Protein AF-A0A921NKR2-F1 (afdb_monomer)

Structure (mmCIF, N/CA/C/O backbone):
data_AF-A0A921NKR2-F1
#
_entry.id   AF-A0A921NKR2-F1
#
loop_
_atom_site.group_PDB
_atom_site.id
_atom_site.type_symbol
_atom_site.label_atom_id
_atom_site.label_alt_id
_atom_site.label_comp_id
_atom_site.label_asym_id
_atom_site.label_entity_id
_atom_site.label_seq_id
_ato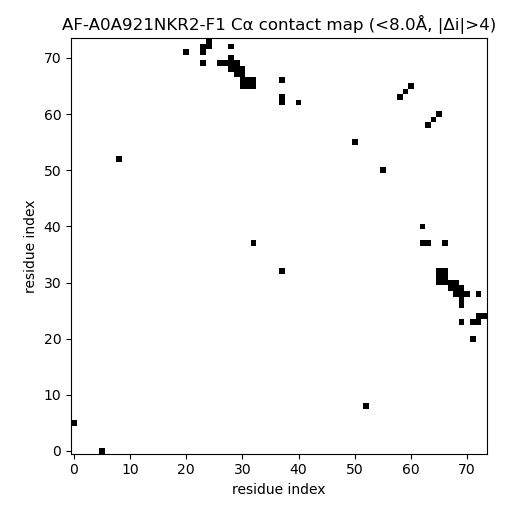m_site.pdbx_PDB_ins_code
_atom_site.Cartn_x
_atom_site.Cart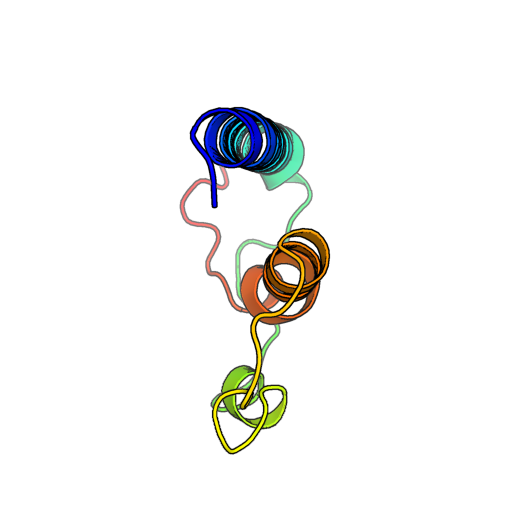n_y
_atom_site.Cartn_z
_atom_site.occupancy
_atom_site.B_iso_or_equiv
_atom_site.auth_seq_id
_atom_site.auth_comp_id
_atom_site.auth_asym_id
_atom_site.auth_atom_id
_atom_site.pdbx_PDB_model_num
ATOM 1 N N . MET A 1 1 ? -8.806 5.623 14.448 1.00 86.94 1 MET A N 1
ATOM 2 C CA . MET A 1 1 ? -7.396 6.035 14.493 1.00 86.94 1 MET A CA 1
ATOM 3 C C . MET A 1 1 ? -7.208 7.111 15.545 1.00 86.94 1 MET A C 1
ATOM 5 O O . MET A 1 1 ? -7.606 8.254 15.343 1.00 86.94 1 MET A O 1
ATOM 9 N N . THR A 1 2 ? -6.666 6.718 16.687 1.00 96.50 2 THR A N 1
ATOM 10 C CA . THR A 1 2 ? -6.171 7.596 17.751 1.00 96.50 2 THR A CA 1
ATOM 11 C C . THR A 1 2 ? -4.783 8.149 17.386 1.00 96.50 2 THR A C 1
ATOM 13 O O . THR A 1 2 ? -4.150 7.639 16.458 1.00 96.50 2 THR A O 1
ATOM 16 N N . PRO A 1 3 ? -4.266 9.177 18.085 1.00 98.06 3 PRO A N 1
ATOM 17 C CA . PRO A 1 3 ? -2.900 9.663 17.868 1.00 98.06 3 PRO A CA 1
ATOM 18 C C . PRO A 1 3 ? -1.825 8.582 18.064 1.00 98.06 3 PRO A C 1
ATOM 20 O O . PRO A 1 3 ? -0.830 8.561 17.340 1.00 98.06 3 PRO A O 1
ATOM 23 N N . GLU A 1 4 ? -2.025 7.669 19.012 1.00 98.00 4 GLU A N 1
ATOM 24 C CA . GLU A 1 4 ? -1.129 6.539 19.273 1.00 98.00 4 GLU A CA 1
ATOM 25 C C . GLU A 1 4 ? -1.138 5.535 18.116 1.00 98.00 4 GLU A C 1
ATOM 27 O O . GLU A 1 4 ? -0.067 5.161 17.637 1.00 98.00 4 GLU A O 1
ATOM 32 N N . GLU A 1 5 ? -2.323 5.168 17.618 1.00 96.06 5 GLU A N 1
ATOM 33 C CA . GLU A 1 5 ? -2.470 4.320 16.425 1.00 96.06 5 GLU A CA 1
ATOM 34 C C . GLU A 1 5 ? -1.833 4.989 15.201 1.00 96.06 5 GLU A C 1
ATOM 36 O O . GLU A 1 5 ? -1.082 4.358 14.461 1.00 96.06 5 GLU A O 1
ATOM 41 N N . PHE A 1 6 ? -2.053 6.295 15.021 1.00 96.62 6 PHE A N 1
ATOM 42 C CA . PHE A 1 6 ? -1.429 7.060 13.943 1.00 96.62 6 PHE A CA 1
ATOM 43 C C . PHE A 1 6 ? 0.099 7.026 14.034 1.00 96.62 6 PHE A C 1
ATOM 45 O O . PHE A 1 6 ? 0.771 6.807 13.029 1.00 96.62 6 PHE A O 1
ATOM 52 N N . ARG A 1 7 ? 0.661 7.211 15.234 1.00 98.12 7 ARG A N 1
ATOM 53 C CA . ARG A 1 7 ? 2.110 7.147 15.458 1.00 98.12 7 ARG A CA 1
ATOM 54 C C . ARG A 1 7 ? 2.659 5.763 15.106 1.00 98.12 7 ARG A C 1
ATOM 56 O O . ARG A 1 7 ? 3.664 5.677 14.408 1.00 98.12 7 ARG A O 1
ATOM 63 N N . GLN A 1 8 ? 1.990 4.701 15.550 1.00 97.00 8 GLN A N 1
ATOM 64 C CA . GLN A 1 8 ? 2.381 3.325 15.244 1.00 97.00 8 GLN A CA 1
ATOM 65 C C . GLN A 1 8 ? 2.360 3.050 13.732 1.00 97.00 8 GLN A C 1
ATOM 67 O O . GLN A 1 8 ? 3.358 2.596 13.175 1.00 97.00 8 GLN A O 1
ATOM 72 N N . HIS A 1 9 ? 1.255 3.365 13.055 1.00 96.12 9 HIS A N 1
ATOM 73 C CA . HIS A 1 9 ? 1.117 3.158 11.611 1.00 96.12 9 HIS A CA 1
ATOM 74 C C . HIS A 1 9 ? 2.065 4.048 10.796 1.00 96.12 9 HIS A C 1
ATOM 76 O O . HIS A 1 9 ? 2.601 3.619 9.775 1.00 96.12 9 HIS A O 1
ATOM 82 N N . GLY A 1 10 ? 2.319 5.271 11.265 1.00 96.69 10 GLY A N 1
ATOM 83 C CA . GLY A 1 10 ? 3.276 6.191 10.661 1.00 96.69 10 GLY A CA 1
ATOM 84 C C . GLY A 1 10 ? 4.7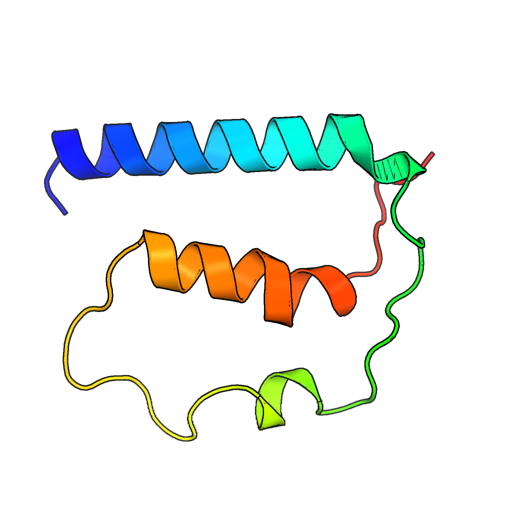03 5.649 10.688 1.00 96.69 10 GLY A C 1
ATOM 85 O O . GLY A 1 10 ? 5.379 5.697 9.664 1.00 96.69 10 GLY A O 1
ATOM 86 N N . TYR A 1 11 ? 5.147 5.081 11.814 1.00 97.38 11 TYR A N 1
ATOM 87 C CA . TYR A 1 11 ? 6.462 4.437 11.879 1.00 97.38 11 TYR A CA 1
ATOM 88 C C . TYR A 1 11 ? 6.552 3.214 10.966 1.00 97.38 11 TYR A C 1
ATOM 90 O O . TYR A 1 11 ? 7.509 3.114 10.208 1.00 97.38 11 TYR A O 1
ATOM 98 N N . ALA A 1 12 ? 5.520 2.366 10.930 1.00 93.88 12 ALA A N 1
ATOM 99 C CA . ALA A 1 12 ? 5.485 1.232 10.004 1.00 93.88 12 ALA A CA 1
ATOM 100 C C . ALA A 1 12 ? 5.574 1.669 8.526 1.00 93.88 12 ALA A C 1
ATOM 102 O O . ALA A 1 12 ? 6.243 1.024 7.722 1.00 93.88 12 ALA A O 1
ATOM 103 N N . MET A 1 13 ? 4.936 2.787 8.160 1.00 95.00 13 MET A N 1
ATOM 104 C CA . MET A 1 13 ? 5.053 3.361 6.815 1.00 95.00 13 MET A CA 1
ATOM 105 C C . MET A 1 13 ? 6.465 3.895 6.534 1.00 95.00 13 MET A C 1
ATOM 107 O O . MET A 1 13 ? 6.980 3.724 5.430 1.00 95.00 13 MET A O 1
ATOM 111 N N . ILE A 1 14 ? 7.097 4.548 7.513 1.00 97.19 14 ILE A N 1
ATOM 112 C CA . ILE A 1 14 ? 8.477 5.034 7.380 1.00 97.19 14 ILE A CA 1
ATOM 113 C C . ILE A 1 14 ? 9.432 3.861 7.145 1.00 97.19 14 ILE A C 1
ATOM 115 O O . ILE A 1 14 ? 10.237 3.936 6.214 1.00 97.19 14 ILE A O 1
ATOM 119 N N . ASP A 1 15 ? 9.307 2.791 7.932 1.00 95.50 15 ASP A N 1
ATOM 120 C CA . ASP A 1 15 ? 10.133 1.588 7.798 1.00 95.50 15 ASP A CA 1
ATO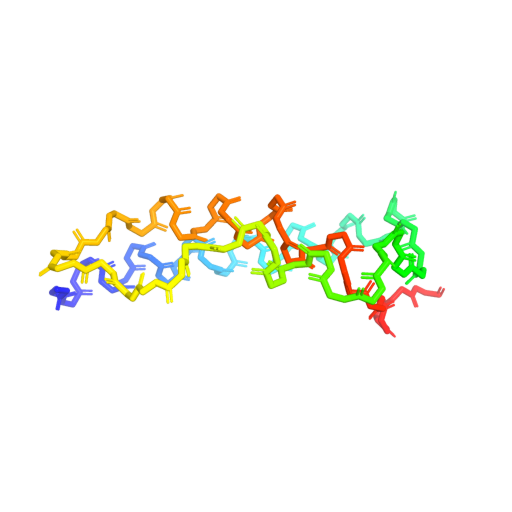M 121 C C . ASP A 1 15 ? 9.960 0.963 6.409 1.00 95.50 15 ASP A C 1
ATOM 123 O O . ASP A 1 15 ? 10.945 0.700 5.724 1.00 95.50 15 ASP A O 1
ATOM 127 N N . LEU A 1 16 ? 8.723 0.861 5.911 1.00 92.06 16 LEU A N 1
ATOM 128 C CA . LEU A 1 16 ? 8.467 0.356 4.562 1.00 92.06 16 LEU A CA 1
ATOM 129 C C 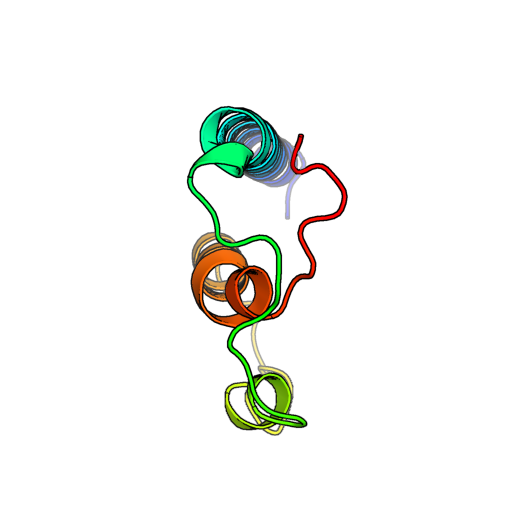. LEU A 1 16 ? 9.125 1.207 3.470 1.00 92.06 16 LEU A C 1
ATOM 131 O O . LEU A 1 16 ? 9.694 0.666 2.523 1.00 92.06 16 LEU A O 1
ATOM 135 N N . ILE A 1 17 ? 9.057 2.536 3.570 1.00 94.56 17 ILE A N 1
ATOM 136 C CA . ILE A 1 17 ? 9.690 3.428 2.586 1.00 94.56 17 ILE A CA 1
ATOM 137 C C . ILE A 1 17 ? 11.216 3.284 2.638 1.00 94.56 17 ILE A C 1
ATOM 139 O O . ILE A 1 17 ? 11.869 3.298 1.588 1.00 94.56 17 ILE A O 1
ATOM 143 N N . ALA A 1 18 ? 11.785 3.162 3.840 1.00 97.19 18 ALA A N 1
ATOM 144 C CA . ALA A 1 18 ? 13.214 2.952 4.031 1.00 97.19 18 ALA A CA 1
ATOM 145 C C . ALA A 1 18 ? 13.661 1.614 3.422 1.00 97.19 18 ALA A C 1
ATOM 147 O O . ALA A 1 18 ? 14.572 1.606 2.591 1.00 97.19 18 ALA A O 1
ATOM 148 N N . ASP A 1 19 ? 12.960 0.524 3.734 1.00 94.50 19 ASP A N 1
ATOM 149 C CA . ASP A 1 19 ? 13.229 -0.816 3.208 1.00 94.50 19 ASP A CA 1
ATOM 150 C C . ASP A 1 19 ? 13.051 -0.884 1.688 1.00 94.50 19 ASP A C 1
ATOM 152 O O . ASP A 1 19 ? 13.866 -1.490 0.986 1.00 94.50 19 ASP A O 1
ATOM 156 N N . TYR A 1 20 ? 12.017 -0.229 1.152 1.00 93.81 20 TYR A N 1
ATOM 157 C CA . TYR A 1 20 ? 11.800 -0.111 -0.288 1.00 93.81 20 TYR A CA 1
ATOM 158 C C . TYR A 1 20 ? 13.002 0.542 -0.973 1.00 93.81 20 TYR A C 1
ATOM 160 O O . TYR A 1 20 ? 13.512 -0.004 -1.947 1.00 93.81 20 TYR A O 1
ATOM 168 N N . ARG A 1 21 ? 13.486 1.679 -0.456 1.00 94.75 21 ARG A N 1
ATOM 169 C CA . ARG A 1 21 ? 14.643 2.388 -1.028 1.00 94.75 21 ARG A CA 1
ATOM 170 C C . ARG A 1 21 ? 15.942 1.613 -0.871 1.00 94.75 21 ARG A C 1
ATOM 172 O O . ARG A 1 21 ? 16.746 1.611 -1.794 1.00 94.75 21 ARG A O 1
ATOM 179 N N . GLN A 1 22 ? 16.141 0.959 0.270 1.00 95.81 22 GLN A N 1
ATOM 180 C CA . GLN A 1 22 ? 17.325 0.142 0.521 1.00 95.81 22 GLN A CA 1
ATOM 181 C C . GLN A 1 22 ? 17.417 -1.040 -0.452 1.00 95.81 22 GLN A C 1
ATOM 183 O O . GLN A 1 22 ? 18.510 -1.400 -0.877 1.00 95.81 22 GLN A O 1
ATOM 188 N N . ASN A 1 23 ? 16.278 -1.636 -0.811 1.00 93.88 23 ASN A N 1
ATOM 189 C CA . ASN A 1 23 ? 16.229 -2.847 -1.630 1.00 93.88 23 ASN A CA 1
ATOM 190 C C . ASN A 1 23 ? 15.745 -2.592 -3.068 1.00 93.88 23 ASN A C 1
ATOM 192 O O . ASN A 1 23 ? 15.460 -3.546 -3.791 1.00 93.88 23 ASN A O 1
ATOM 196 N N . ILE A 1 24 ? 15.641 -1.331 -3.503 1.00 94.62 24 ILE A N 1
ATOM 197 C CA . ILE A 1 24 ? 15.067 -0.981 -4.812 1.00 94.62 24 ILE A CA 1
ATOM 198 C C . ILE A 1 24 ? 15.850 -1.585 -5.982 1.00 94.62 24 ILE A C 1
ATOM 200 O O . ILE A 1 24 ? 15.243 -1.987 -6.966 1.00 94.62 24 ILE A O 1
ATOM 204 N N . GLU A 1 25 ? 17.170 -1.730 -5.843 1.00 94.62 25 GLU A N 1
ATOM 205 C CA . GLU A 1 25 ? 18.060 -2.324 -6.855 1.00 94.62 25 GLU A CA 1
ATOM 206 C C . GLU A 1 25 ? 17.776 -3.813 -7.108 1.00 94.62 25 GLU A C 1
ATOM 208 O O . GLU A 1 25 ? 18.171 -4.374 -8.126 1.00 94.62 25 GLU A O 1
ATOM 213 N N . GLN A 1 26 ? 17.105 -4.476 -6.163 1.00 93.50 26 GLN A N 1
ATOM 214 C CA . GLN A 1 26 ? 16.713 -5.882 -6.278 1.00 93.50 26 GLN A CA 1
ATOM 215 C C . GLN A 1 26 ? 15.352 -6.036 -6.971 1.00 93.50 26 GLN A C 1
ATOM 217 O O . GLN A 1 26 ? 14.952 -7.153 -7.305 1.00 93.50 26 GLN A O 1
ATOM 222 N N . ARG A 1 27 ? 14.617 -4.934 -7.173 1.00 91.12 27 ARG A N 1
ATOM 223 C CA . ARG A 1 27 ? 13.299 -4.929 -7.814 1.00 91.12 27 ARG A CA 1
ATOM 224 C C . ARG A 1 27 ? 13.451 -4.649 -9.308 1.00 91.12 27 ARG A C 1
ATOM 226 O O . ARG A 1 27 ? 14.233 -3.802 -9.722 1.00 91.12 27 ARG A O 1
ATOM 233 N N . GLY A 1 28 ? 12.673 -5.347 -10.134 1.00 91.69 28 GLY A N 1
ATOM 234 C CA . GLY A 1 28 ? 12.647 -5.082 -11.573 1.00 91.69 28 GLY A CA 1
ATOM 235 C C . GLY A 1 28 ? 12.118 -3.676 -11.857 1.00 91.69 28 GLY A C 1
ATOM 236 O O . GLY A 1 28 ? 11.066 -3.314 -11.352 1.00 91.69 28 GLY A O 1
ATOM 237 N N . VAL A 1 29 ? 12.823 -2.888 -12.674 1.00 94.44 29 VAL A N 1
ATOM 238 C CA . VAL A 1 29 ? 12.474 -1.477 -12.937 1.00 94.44 29 VAL A CA 1
ATOM 239 C C . VAL A 1 29 ? 11.051 -1.318 -13.478 1.00 94.44 29 VAL A C 1
ATOM 241 O O . VAL A 1 29 ? 10.334 -0.409 -13.065 1.00 94.44 29 VAL A O 1
ATOM 244 N N . GLN A 1 30 ? 10.668 -2.170 -14.433 1.00 94.62 30 GLN A N 1
ATOM 245 C CA . GLN A 1 30 ? 9.402 -2.077 -15.155 1.00 94.62 30 GLN A CA 1
ATOM 246 C C . GLN A 1 30 ? 8.305 -2.920 -14.488 1.00 94.62 30 GLN A C 1
ATOM 248 O O . GLN A 1 30 ? 8.608 -4.011 -14.000 1.00 94.62 30 GLN A O 1
ATOM 253 N N . PRO A 1 31 ? 7.035 -2.473 -14.544 1.00 93.88 31 PRO A N 1
ATOM 254 C CA . PRO A 1 31 ? 5.902 -3.264 -14.078 1.00 93.88 31 PRO A CA 1
ATOM 255 C C . PRO A 1 31 ? 5.807 -4.619 -14.786 1.00 93.88 31 PRO A C 1
ATOM 257 O O . PRO A 1 31 ? 6.046 -4.715 -15.992 1.00 93.88 31 PRO A O 1
ATOM 260 N N . THR A 1 32 ? 5.363 -5.644 -14.062 1.00 89.69 32 THR A N 1
ATOM 261 C CA . THR A 1 32 ? 5.060 -6.976 -14.626 1.00 89.69 32 THR A CA 1
ATOM 262 C C . THR A 1 32 ? 3.565 -7.209 -14.861 1.00 89.69 32 THR A C 1
ATOM 264 O O . THR A 1 32 ? 3.181 -8.252 -15.387 1.00 89.69 32 THR A O 1
ATOM 267 N N . THR A 1 33 ? 2.728 -6.238 -14.488 1.00 94.31 33 THR A N 1
ATOM 268 C CA . THR A 1 33 ? 1.262 -6.312 -14.572 1.00 94.31 33 THR A CA 1
ATOM 269 C C . THR A 1 33 ? 0.724 -5.962 -15.959 1.00 94.31 33 THR A C 1
ATOM 271 O O . THR A 1 33 ? 1.314 -5.182 -16.712 1.00 94.31 33 THR A O 1
ATOM 274 N N . GLN A 1 34 ? -0.440 -6.518 -16.290 1.00 96.00 34 GLN A N 1
ATOM 275 C CA . GLN A 1 34 ? -1.198 -6.198 -17.498 1.00 96.00 34 GLN A CA 1
ATOM 276 C C . GLN A 1 34 ? -2.194 -5.046 -17.268 1.00 96.00 34 GLN A C 1
ATOM 278 O O . GLN A 1 34 ? -2.650 -4.816 -16.141 1.00 96.00 34 GLN A O 1
ATOM 283 N N . PRO A 1 35 ? -2.618 -4.336 -18.333 1.00 96.56 35 PRO A N 1
ATOM 284 C CA . PRO A 1 35 ? -3.672 -3.333 -18.228 1.00 96.56 35 PRO A CA 1
ATOM 285 C C . PRO A 1 35 ? -4.944 -3.892 -17.572 1.00 96.56 35 PRO A C 1
ATOM 287 O O . PRO A 1 35 ? -5.555 -4.837 -18.064 1.00 96.56 35 PRO A O 1
ATOM 290 N N . GLY A 1 36 ? -5.360 -3.276 -16.462 1.00 96.00 36 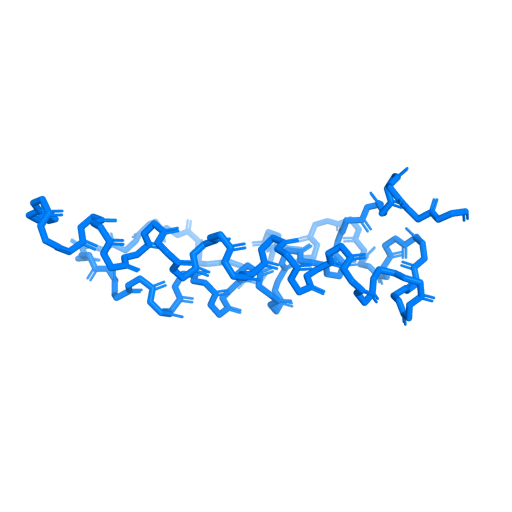GLY A N 1
ATOM 291 C CA . GLY A 1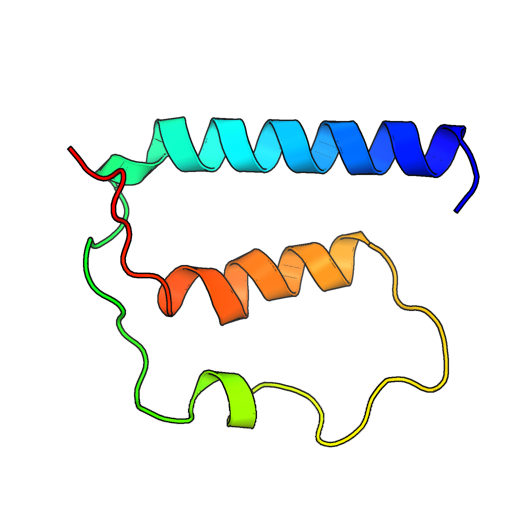 36 ? -6.566 -3.648 -15.715 1.00 96.00 36 GLY A CA 1
ATOM 292 C C . GLY A 1 36 ? -6.375 -4.718 -14.635 1.00 96.00 36 GLY A C 1
ATOM 293 O O . GLY A 1 36 ? -7.303 -4.928 -13.857 1.00 96.00 36 GLY A O 1
ATOM 294 N N . GLU A 1 37 ? -5.195 -5.334 -14.525 1.00 96.38 37 GLU A N 1
ATOM 295 C CA . GLU A 1 37 ? -4.924 -6.424 -13.575 1.00 96.38 37 GLU A CA 1
ATOM 296 C C . GLU A 1 37 ? -5.149 -6.008 -12.114 1.00 96.38 37 GLU A C 1
ATOM 298 O O . GLU A 1 37 ? -5.894 -6.666 -11.393 1.00 96.38 37 GLU A O 1
ATOM 303 N N . ILE A 1 38 ? -4.617 -4.852 -11.702 1.00 95.25 38 ILE A N 1
ATOM 304 C CA . ILE A 1 38 ? -4.798 -4.330 -10.335 1.00 95.25 38 ILE A CA 1
ATOM 305 C C . ILE A 1 38 ? -6.281 -4.093 -10.032 1.00 95.25 38 ILE A C 1
ATOM 307 O O . ILE A 1 38 ? -6.771 -4.462 -8.971 1.00 95.25 38 ILE A O 1
ATOM 311 N N . LYS A 1 39 ? -7.029 -3.516 -10.983 1.00 95.56 39 LYS A N 1
ATOM 312 C CA . LYS A 1 39 ? -8.470 -3.283 -10.813 1.00 95.56 39 LYS A CA 1
ATOM 313 C C . LYS A 1 39 ? -9.228 -4.601 -10.645 1.00 95.56 39 LYS A C 1
ATOM 315 O O . LYS A 1 39 ? -10.170 -4.646 -9.866 1.00 95.56 39 LYS A O 1
ATOM 320 N N . ALA A 1 40 ? -8.838 -5.641 -11.379 1.00 96.38 40 ALA A N 1
ATOM 321 C CA . ALA A 1 40 ? -9.451 -6.960 -11.278 1.00 96.38 40 ALA A CA 1
ATOM 322 C C . ALA A 1 40 ? -9.121 -7.675 -9.955 1.00 96.38 40 ALA A C 1
ATOM 324 O O . ALA A 1 40 ? -9.899 -8.523 -9.526 1.00 96.38 40 ALA A O 1
ATOM 325 N N . ALA A 1 41 ? -7.997 -7.336 -9.316 1.00 95.44 41 ALA A N 1
ATOM 326 C CA . ALA A 1 41 ? -7.599 -7.879 -8.019 1.00 95.44 41 ALA A CA 1
ATOM 327 C C . ALA A 1 41 ? -8.293 -7.200 -6.823 1.00 95.44 41 ALA A C 1
ATOM 329 O O . ALA A 1 41 ? -8.345 -7.780 -5.741 1.00 95.44 41 ALA A O 1
ATOM 330 N N . LEU A 1 42 ? -8.822 -5.987 -7.003 1.00 95.25 42 LEU A N 1
ATOM 331 C CA . LEU A 1 42 ? -9.516 -5.243 -5.952 1.00 95.25 42 LEU A CA 1
ATOM 332 C C . LEU A 1 42 ? -11.005 -5.631 -5.868 1.00 95.25 42 LEU A C 1
ATOM 334 O O . LEU A 1 42 ? -11.616 -5.974 -6.885 1.00 95.25 42 LEU A O 1
ATOM 338 N N . PRO A 1 43 ? -11.631 -5.522 -4.681 1.00 95.19 43 PRO A N 1
ATOM 339 C CA . PRO A 1 43 ? -13.074 -5.675 -4.540 1.00 95.19 43 PRO A CA 1
ATOM 340 C C . PRO A 1 43 ? -13.854 -4.708 -5.443 1.00 95.19 43 PRO A C 1
ATOM 342 O O . PRO A 1 43 ? -13.462 -3.561 -5.654 1.00 95.19 43 PRO A O 1
ATOM 345 N N . ALA A 1 44 ? -15.006 -5.157 -5.949 1.00 96.38 44 ALA A N 1
ATOM 346 C CA . ALA A 1 44 ? -15.854 -4.349 -6.833 1.00 96.38 44 ALA A CA 1
ATOM 347 C C . ALA A 1 44 ? -16.510 -3.144 -6.131 1.00 96.38 44 ALA A C 1
ATOM 349 O O . ALA A 1 44 ? -16.919 -2.191 -6.797 1.00 96.38 44 ALA A O 1
ATOM 350 N N . SER A 1 45 ? -16.600 -3.197 -4.803 1.00 97.06 45 SER A N 1
ATOM 351 C CA . SER A 1 45 ? -17.191 -2.179 -3.938 1.00 97.06 45 SER A CA 1
ATOM 352 C C . SER A 1 45 ? -16.297 -1.972 -2.713 1.00 97.06 45 SER A C 1
ATOM 354 O O . SER A 1 45 ? -15.611 -2.912 -2.310 1.00 97.06 45 SER A O 1
ATOM 356 N N . PRO A 1 46 ? -16.301 -0.774 -2.105 1.00 95.62 46 PRO A N 1
ATOM 357 C CA . PRO A 1 46 ? -15.581 -0.532 -0.858 1.00 95.62 46 PRO A CA 1
ATOM 358 C C . PRO A 1 46 ? -16.129 -1.405 0.286 1.00 95.62 46 PRO A C 1
ATOM 360 O O . PRO A 1 46 ? -17.297 -1.799 0.236 1.00 95.62 46 PRO A O 1
ATOM 363 N N . PRO A 1 47 ? -15.318 -1.690 1.319 1.00 95.69 47 PRO A N 1
ATOM 364 C CA . PRO A 1 47 ? -15.769 -2.454 2.475 1.00 95.69 47 PRO A CA 1
ATOM 365 C C . PRO A 1 47 ? -16.778 -1.650 3.311 1.00 95.69 47 PRO A C 1
ATOM 367 O O . PRO A 1 47 ? -16.639 -0.438 3.482 1.00 95.69 47 PRO A O 1
ATOM 370 N N . ASP A 1 48 ? -17.773 -2.336 3.878 1.00 97.25 48 ASP A N 1
ATOM 371 C CA . ASP A 1 48 ? -18.781 -1.719 4.759 1.00 97.25 48 ASP A CA 1
ATOM 372 C C . ASP A 1 48 ? -18.211 -1.338 6.137 1.00 97.25 48 ASP A C 1
ATOM 374 O O . ASP A 1 48 ? -18.760 -0.496 6.851 1.00 97.25 48 ASP A O 1
ATOM 378 N N . THR A 1 49 ? -17.102 -1.968 6.528 1.00 96.44 49 THR A N 1
ATOM 379 C CA . THR A 1 49 ? -16.418 -1.760 7.806 1.00 96.44 49 THR A CA 1
ATOM 380 C C . THR A 1 49 ? -14.943 -1.472 7.588 1.00 96.44 49 THR A C 1
ATOM 382 O O . THR A 1 49 ? -14.355 -1.924 6.613 1.00 96.44 49 THR A O 1
ATOM 385 N N . ALA A 1 50 ? -14.330 -0.757 8.530 1.00 94.12 50 ALA A N 1
ATOM 386 C CA . ALA A 1 50 ? -12.898 -0.496 8.487 1.00 94.12 50 ALA A CA 1
ATOM 387 C C . ALA A 1 50 ? -12.081 -1.798 8.515 1.00 94.12 50 ALA A C 1
ATOM 389 O O . ALA A 1 50 ? -12.398 -2.725 9.263 1.00 94.12 50 ALA A O 1
ATOM 390 N N . GLU A 1 51 ? -11.002 -1.816 7.738 1.00 95.62 51 GLU A N 1
ATOM 391 C CA . GLU A 1 51 ? -10.028 -2.902 7.703 1.00 95.62 51 GLU A CA 1
ATOM 392 C C . GLU A 1 51 ? -8.783 -2.539 8.533 1.00 95.62 51 GLU A C 1
ATOM 394 O O . GLU A 1 51 ? -8.401 -1.363 8.597 1.00 95.62 51 GLU A O 1
ATOM 399 N N . PRO A 1 52 ? -8.136 -3.523 9.183 1.00 94.94 52 PRO A N 1
ATOM 400 C CA . PRO A 1 52 ? -6.829 -3.357 9.806 1.00 94.94 52 PRO A CA 1
ATOM 401 C C . PRO A 1 52 ? -5.790 -2.738 8.863 1.00 94.94 52 PRO A C 1
ATOM 403 O O . PRO A 1 52 ? -5.678 -3.113 7.694 1.00 94.94 52 PRO A O 1
ATOM 406 N N . PHE A 1 53 ? -4.967 -1.833 9.395 1.00 93.44 53 PHE A N 1
ATOM 407 C CA . PHE A 1 53 ? -3.907 -1.165 8.634 1.00 93.44 53 PHE A CA 1
ATOM 408 C C . PHE A 1 53 ? -2.915 -2.162 8.017 1.00 93.44 53 PHE A C 1
ATOM 410 O O . PHE A 1 53 ? -2.420 -1.958 6.910 1.00 93.44 53 PHE A O 1
ATOM 417 N N . GLU A 1 54 ? -2.660 -3.270 8.706 1.00 93.06 54 GLU A N 1
ATOM 418 C CA . GLU A 1 54 ? -1.776 -4.344 8.262 1.00 93.06 54 GLU A CA 1
ATOM 419 C C . GLU A 1 54 ? -2.291 -5.031 6.989 1.00 93.06 54 GLU A C 1
ATOM 421 O O . GLU A 1 54 ? -1.487 -5.447 6.155 1.00 93.06 54 GLU A O 1
ATOM 426 N N . GLN A 1 55 ? -3.615 -5.124 6.809 1.00 95.44 55 GLN A N 1
ATOM 427 C CA . GLN A 1 55 ? -4.204 -5.669 5.583 1.00 95.44 55 GLN A CA 1
ATOM 428 C C . GLN A 1 55 ? -3.999 -4.708 4.414 1.00 95.44 55 GLN A C 1
ATOM 430 O O . GLN A 1 55 ? -3.481 -5.119 3.378 1.00 95.44 55 GLN A O 1
ATOM 435 N N . ILE A 1 56 ? -4.271 -3.417 4.628 1.00 94.62 56 ILE A N 1
ATOM 436 C CA . ILE A 1 56 ? -4.044 -2.367 3.626 1.00 94.62 56 ILE A CA 1
ATOM 437 C C . ILE A 1 56 ? -2.572 -2.352 3.191 1.00 94.62 56 ILE A C 1
ATOM 439 O O . ILE A 1 56 ? -2.271 -2.286 2.000 1.00 94.62 56 ILE A O 1
ATOM 443 N N . MET A 1 57 ? -1.637 -2.456 4.138 1.00 93.56 57 MET A N 1
ATOM 444 C CA . MET A 1 57 ? -0.211 -2.484 3.812 1.00 93.56 57 MET A CA 1
ATOM 445 C C . MET A 1 57 ? 0.200 -3.759 3.068 1.00 93.56 57 MET A C 1
ATOM 447 O O . MET A 1 57 ? 1.010 -3.712 2.140 1.00 93.56 57 MET A O 1
ATOM 451 N N . GLY A 1 58 ? -0.388 -4.897 3.441 1.00 94.25 58 GLY A N 1
ATOM 452 C CA . GLY A 1 58 ? -0.214 -6.152 2.718 1.00 94.25 58 GLY A CA 1
ATOM 453 C C . GLY A 1 58 ? -0.662 -6.049 1.260 1.00 94.25 58 GLY A C 1
ATOM 454 O O . GLY A 1 58 ? 0.018 -6.579 0.380 1.00 94.25 58 GLY A O 1
ATOM 455 N N . ASP A 1 59 ? -1.753 -5.335 0.996 1.00 95.56 59 ASP A N 1
ATOM 456 C CA . ASP A 1 59 ? -2.252 -5.102 -0.359 1.00 95.56 59 ASP A CA 1
ATOM 457 C C . ASP A 1 59 ? -1.363 -4.136 -1.146 1.00 95.56 59 ASP A C 1
ATOM 459 O O . ASP A 1 59 ? -1.133 -4.353 -2.336 1.00 95.56 59 ASP A O 1
ATOM 463 N N . VAL A 1 60 ? -0.782 -3.118 -0.500 1.00 94.25 60 VAL A N 1
ATOM 464 C CA . VAL A 1 60 ? 0.216 -2.244 -1.143 1.00 94.25 60 VAL A CA 1
ATOM 465 C C . VAL A 1 60 ? 1.402 -3.065 -1.655 1.00 94.25 60 VAL A C 1
ATOM 467 O O . VAL A 1 60 ? 1.764 -2.949 -2.828 1.00 94.25 60 VAL A O 1
ATOM 470 N N . GLU A 1 61 ? 1.972 -3.938 -0.825 1.00 91.25 61 GLU A N 1
ATOM 471 C CA . GLU A 1 61 ? 3.129 -4.747 -1.227 1.00 91.25 61 GLU A CA 1
ATOM 472 C C . GLU A 1 61 ? 2.773 -5.788 -2.301 1.00 91.25 61 GLU A C 1
ATOM 474 O O . GLU A 1 61 ? 3.550 -6.016 -3.227 1.00 91.25 61 GLU A O 1
ATOM 479 N N . LYS A 1 62 ? 1.596 -6.418 -2.208 1.00 93.25 62 LYS A N 1
ATOM 480 C CA . LYS A 1 62 ? 1.215 -7.529 -3.099 1.00 93.25 62 LYS A CA 1
ATOM 481 C C . LYS A 1 62 ? 0.584 -7.082 -4.411 1.00 93.25 62 LYS A C 1
ATOM 483 O O . LYS A 1 62 ? 0.832 -7.711 -5.436 1.00 93.25 62 LYS A O 1
ATOM 488 N N . LEU A 1 63 ? -0.263 -6.055 -4.377 1.00 95.25 63 LEU A N 1
ATOM 489 C CA . LEU A 1 63 ? -1.072 -5.634 -5.524 1.00 95.25 63 LEU A CA 1
ATOM 490 C C . LEU A 1 63 ? -0.492 -4.400 -6.210 1.00 95.25 63 LEU A C 1
ATOM 492 O O . LEU A 1 63 ? -0.553 -4.298 -7.434 1.00 95.25 63 LEU A O 1
ATOM 496 N N . ILE A 1 64 ? 0.064 -3.459 -5.440 1.00 94.25 64 ILE A N 1
ATOM 497 C CA . ILE A 1 64 ? 0.504 -2.169 -5.984 1.00 94.25 64 ILE A CA 1
ATOM 498 C C . ILE A 1 64 ? 1.967 -2.219 -6.424 1.00 94.25 64 ILE A C 1
ATOM 500 O O . ILE A 1 64 ? 2.252 -1.835 -7.557 1.00 94.25 64 ILE A O 1
ATOM 504 N N . MET A 1 65 ? 2.887 -2.720 -5.590 1.00 92.50 65 MET A N 1
ATOM 505 C CA . MET A 1 65 ? 4.328 -2.719 -5.904 1.00 92.50 65 MET A CA 1
ATOM 506 C C . MET A 1 65 ? 4.690 -3.367 -7.255 1.00 92.50 65 MET A C 1
ATOM 508 O O . MET A 1 65 ? 5.463 -2.747 -7.984 1.00 92.50 65 MET A O 1
ATOM 512 N N . PRO A 1 66 ? 4.127 -4.527 -7.666 1.00 92.06 66 PRO A N 1
ATOM 513 C CA .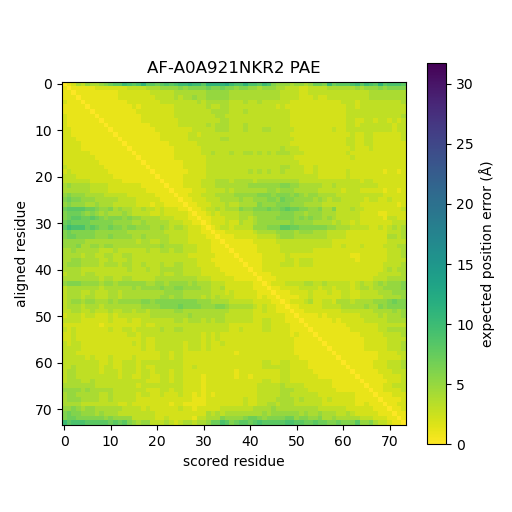 PRO A 1 66 ? 4.428 -5.127 -8.976 1.00 92.06 66 PRO A CA 1
ATOM 514 C C . PRO A 1 66 ? 3.954 -4.291 -10.177 1.00 92.06 66 PRO A C 1
ATOM 516 O O . PRO A 1 66 ? 4.391 -4.498 -11.312 1.00 92.06 66 PRO A O 1
ATOM 519 N N . GLY A 1 67 ? 3.022 -3.365 -9.938 1.00 94.25 67 GLY A N 1
ATOM 520 C CA . GLY A 1 67 ? 2.475 -2.452 -10.935 1.00 94.25 67 GLY A CA 1
ATOM 521 C C . GLY A 1 67 ? 3.221 -1.126 -11.060 1.00 94.25 67 GLY A C 1
ATOM 522 O O . GLY A 1 67 ? 2.863 -0.312 -11.913 1.00 94.25 67 GLY A O 1
ATOM 523 N N . LEU A 1 68 ? 4.232 -0.878 -10.226 1.00 94.94 68 LEU A N 1
ATOM 524 C CA . LEU A 1 68 ? 4.982 0.372 -10.251 1.00 94.94 68 LEU A CA 1
ATOM 525 C C . LEU A 1 68 ? 6.118 0.325 -11.271 1.00 94.94 68 LEU A C 1
ATOM 527 O O . LEU A 1 68 ? 6.837 -0.659 -11.402 1.00 94.94 68 LEU A O 1
ATOM 531 N N . LEU A 1 69 ? 6.315 1.450 -11.955 1.00 95.50 69 LEU A N 1
ATOM 532 C CA . LEU A 1 69 ? 7.592 1.762 -12.583 1.00 95.50 69 LEU A CA 1
ATOM 533 C C . LEU A 1 69 ? 8.493 2.348 -11.489 1.00 95.50 69 LEU A C 1
ATOM 535 O O . LEU A 1 69 ? 8.199 3.424 -10.957 1.00 95.50 69 LEU A O 1
ATOM 539 N N . HIS A 1 70 ? 9.565 1.651 -11.121 1.00 95.31 70 HIS A N 1
ATOM 540 C CA . HIS A 1 70 ? 10.449 2.071 -10.032 1.00 95.31 70 HIS A CA 1
ATOM 541 C C . HIS A 1 70 ? 11.410 3.182 -10.485 1.00 95.31 70 HIS A C 1
ATOM 543 O O . HIS A 1 70 ? 12.598 2.963 -10.682 1.00 95.31 70 HIS A O 1
ATOM 549 N N . TRP A 1 71 ? 10.903 4.413 -10.610 1.00 94.62 71 TRP A N 1
ATOM 550 C CA . TRP A 1 71 ? 11.660 5.600 -11.057 1.00 94.62 71 TRP A CA 1
ATOM 551 C C . TRP A 1 71 ? 12.906 5.941 -10.229 1.00 94.62 71 TRP A C 1
ATOM 553 O O . TRP A 1 71 ? 13.757 6.692 -10.689 1.00 94.62 71 TRP A O 1
ATOM 563 N N . GLN A 1 72 ? 12.975 5.457 -8.991 1.00 92.12 72 GLN A N 1
ATOM 564 C CA . GLN A 1 72 ? 14.094 5.689 -8.074 1.00 92.12 72 GLN A CA 1
ATOM 565 C C . GLN A 1 72 ? 15.166 4.595 -8.169 1.00 92.12 72 GLN A C 1
ATOM 567 O O . GLN A 1 72 ? 16.127 4.639 -7.406 1.00 92.12 72 GLN A O 1
ATOM 572 N N . HIS A 1 73 ? 14.981 3.605 -9.047 1.00 92.00 73 HIS A N 1
ATOM 573 C CA . HIS A 1 73 ? 16.007 2.614 -9.332 1.00 92.00 73 HIS A CA 1
ATOM 574 C C . HIS A 1 73 ? 17.252 3.324 -9.900 1.00 92.00 73 HIS A C 1
ATOM 576 O O . HIS A 1 73 ? 17.076 4.242 -10.709 1.00 92.00 73 HIS A O 1
ATOM 582 N N . PRO A 1 74 ? 18.474 2.960 -9.463 1.00 88.25 74 PRO A N 1
ATOM 583 C CA . PRO A 1 74 ? 19.707 3.566 -9.968 1.00 88.25 74 PRO A CA 1
ATOM 584 C C . PRO A 1 74 ? 19.927 3.325 -11.465 1.00 88.25 74 PRO A C 1
ATOM 586 O O . PRO A 1 74 ? 19.380 2.327 -12.001 1.00 88.25 74 PRO A O 1
#

Mean predicted aligned error: 2.86 Å

Radius of gyration: 14.54 Å; Cα contacts (8 Å, |Δi|>4): 34; chains: 1; bounding box: 38×18×38 Å

Solvent-accessible surface are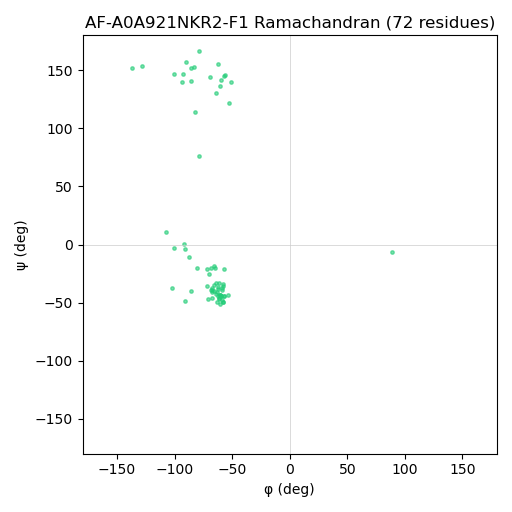a (backbone atoms only — not comparable to full-atom values): 4620 Å² total; per-residue (Å²): 132,51,74,66,54,47,52,55,53,50,49,54,50,50,50,49,54,51,51,48,63,75,48,33,82,80,48,71,52,62,48,82,63,59,95,61,49,61,67,70,73,45,75,96,62,84,74,95,61,91,74,61,69,67,56,57,52,51,44,43,63,70,55,45,53,50,58,38,65,46,82,82,46,129

Organism: NCBI:txid1615674

InterPro domains:
  IPR010977 Aromatic-L-amino-acid decarboxylase [PR00800] (6-25)
  IPR010977 Aromatic-L-amino-acid decarboxylase [PR00800] (29-46)
  IPR010977 Aromatic-L-amino-acid decarboxylase [PR00800] (47-66)
  IPR010977 Aromatic-L-amino-acid decarboxylase [PTHR11999] (1-74)
  IPR015424 Pyridoxal phosphate-dependent transferase [SSF53383] (1-74)

Sequence (74 aa):
MTPEEFRQHGYAMIDLIADYRQNIEQRGVQPTTQPGEIKAALPASPPDTAEPFEQIMGDVEKLIMPGLLHWQHP

Foldseek 3Di:
DDPVVVVVLVVVVVVVVVVCLVCVQVDDQAAPDDVCRLVVVDDPDDDPDDDDSVVVVVCCVVRVVSHDRSPSHD

Secondary structure (DSSP, 8-state):
--HHHHHHHHHHHHHHHHHHHHTGGGS-SS--PPTTHHHHHS-SS--SSPPPHHHHHHHIIIIIGGG---TT--

pLDDT: mean 94.72, std 2.08, range [86.94, 98.12]

Nearest PDB structures (foldseek):
  4e1o-assembly3_E  TM=9.669E-01  e=3.072E-06  Homo sapiens
  3rbl-assembly1_B  TM=9.730E-01  e=5.574E-06  Homo sapiens
  8ora-assembly1_A-2  TM=9.811E-01  e=9.465E-06  Homo sapiens
  1js6-assembly1_B  TM=9.774E-01  e=1.717E-05  Sus scrofa
  6jrl-assembly1_A-2  TM=9.851E-01  e=3.116E-05  Drosophila melanogaster